Protein AF-A0A937I2Z8-F1 (afdb_monomer)

Nearest PDB structures (foldseek):
  3n7z-assembly1_D  TM=6.116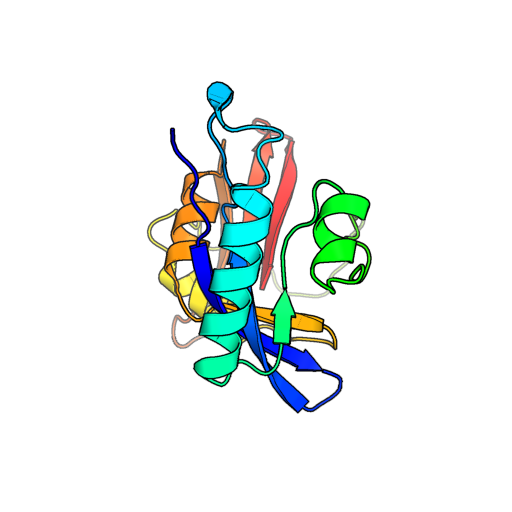E-01  e=8.239E-05  Bacillus anthracis str. Sterne
  3n7z-assembly1_B  TM=6.008E-01  e=2.436E-04  Bacillus anthracis str. Sterne
  3n7z-assembly1_C  TM=6.039E-01  e=3.497E-04  Bacillus anthracis str. Sterne
  1i21-assembly1_B  TM=8.126E-01  e=8.512E-03  Saccharomyces cerevisiae
  6tdh-assembly1_A-2  TM=7.778E-01  e=3.202E-02  Aspergillus fumigatus Af293

Mean predicted aligned error: 4.37 Å

Radius of gyration: 19.08 Å; Cα contacts (8 Å, |Δi|>4): 260; chains: 1; bounding box: 47×40×51 Å

Secondary structure (DSSP, 8-state):
--EEEEEEEEEEEETTEEEEEEEEEEEEE-GGGTTSSHHHHHHHHHHHHHHHTT-SEEE---S-HHHHHTTTPPP-PPP------GGG--------PPEEE-GGGHHHHHHHHHHS---TT-EEES-THHHHHHHHH-SSEEEEEEE-TTS-EEEEEEEEE-TTT--EEEEEE-

Solvent-accessible surface area (backbone atoms only — not comparable to full-atom values): 10520 Å² total; per-residue (Å²): 132,51,69,49,66,45,74,45,58,29,36,33,26,57,72,91,45,78,39,45,22,33,37,49,39,76,77,44,64,38,81,93,38,59,96,65,56,52,64,58,54,48,46,51,49,52,53,50,53,41,42,76,73,63,33,78,38,75,49,68,87,79,90,54,65,76,70,42,43,76,74,70,52,77,86,76,82,83,87,81,89,83,86,80,64,72,91,74,66,84,75,99,65,85,91,72,90,61,46,82,51,57,71,91,42,28,66,47,54,39,52,18,55,72,69,38,93,70,58,65,72,35,71,48,68,76,53,56,63,58,46,43,50,55,52,68,69,42,62,61,67,48,28,40,26,42,60,51,97,89,64,47,50,58,38,40,42,33,27,27,34,48,73,94,85,38,69,73,46,77,76,47,69,54

pLDDT: mean 93.35, std 4.11, range [78.56, 98.06]

Foldseek 3Di:
DDWDKDWFWKWFCAAPDIFIEIEIDDGDDDPVCPPVCPSVVNSLVVVVVVVVVPHPYYDYDDPDDVSCVVSVDDDDDDDDDDDDDPVPDDDDDDDDFWDWDALVCLVLLLVLLVVDDDHGGRMHTPDSVVSSVVRVPADQKTKTFDADPVRRTNWIFIHHADPDPGDTDTPDID

Structure (mmCIF, N/CA/C/O backbone):
data_AF-A0A937I2Z8-F1
#
_entry.id   AF-A0A937I2Z8-F1
#
loop_
_atom_site.group_PDB
_atom_site.id
_atom_site.type_symbol
_atom_site.label_atom_id
_atom_site.label_alt_id
_atom_site.label_comp_id
_atom_site.label_asym_id
_atom_site.label_entity_id
_atom_site.label_seq_id
_atom_site.pdbx_PDB_ins_code
_atom_site.Cartn_x
_atom_site.Cartn_y
_atom_site.Cartn_z
_atom_site.occupancy
_atom_site.B_iso_or_equiv
_atom_site.auth_seq_id
_atom_site.auth_comp_id
_atom_site.auth_asym_id
_atom_site.auth_atom_id
_atom_site.pdbx_PDB_model_num
ATOM 1 N N . MET A 1 1 ? -17.782 18.083 17.920 1.00 80.81 1 MET A N 1
ATOM 2 C CA . MET A 1 1 ? -16.906 16.987 18.382 1.00 80.81 1 MET A CA 1
ATOM 3 C C . MET A 1 1 ? -16.814 16.004 17.237 1.00 80.81 1 MET A C 1
ATOM 5 O O . MET A 1 1 ? -17.853 15.520 16.819 1.00 80.81 1 MET A O 1
ATOM 9 N N . GLU A 1 2 ? -15.625 15.786 16.681 1.00 91.62 2 GLU A N 1
ATOM 10 C CA . GLU A 1 2 ? -15.464 15.001 15.449 1.00 91.62 2 GLU A CA 1
ATOM 11 C C . GLU A 1 2 ? -14.480 13.853 15.670 1.00 91.62 2 GLU A C 1
ATOM 13 O O . GLU A 1 2 ? -13.406 14.047 16.254 1.00 91.62 2 GLU A O 1
ATOM 18 N N . CYS A 1 3 ? -14.867 12.664 15.213 1.00 95.31 3 CYS A N 1
ATOM 19 C CA . CYS A 1 3 ? -14.051 11.460 15.195 1.00 95.31 3 CYS A CA 1
ATOM 20 C C . CYS A 1 3 ? -14.463 10.610 13.991 1.00 95.31 3 CYS A C 1
ATOM 22 O O . CYS A 1 3 ? -15.656 10.439 13.754 1.00 95.31 3 CYS A O 1
ATOM 24 N N . THR A 1 4 ? -13.490 10.074 13.262 1.00 96.12 4 THR A N 1
ATOM 25 C CA . THR A 1 4 ? -13.724 9.176 12.131 1.00 96.12 4 THR A CA 1
ATOM 26 C C . THR A 1 4 ? -12.777 7.986 12.194 1.00 96.12 4 THR A C 1
ATOM 28 O O . THR A 1 4 ? -11.646 8.097 12.673 1.00 96.12 4 THR A O 1
ATOM 31 N N . VAL A 1 5 ? -13.276 6.843 11.743 1.00 96.06 5 VAL A N 1
ATOM 32 C CA . VAL A 1 5 ? -12.531 5.608 11.513 1.00 96.06 5 VAL A CA 1
ATOM 33 C C . VAL A 1 5 ? -13.104 5.025 10.233 1.00 96.06 5 VAL A C 1
ATOM 35 O O . VAL A 1 5 ? -14.323 4.955 10.087 1.00 96.06 5 VAL A O 1
ATOM 38 N N . SER A 1 6 ? -12.233 4.638 9.310 1.00 94.44 6 SER A N 1
ATOM 39 C CA . SER A 1 6 ? -12.623 3.955 8.079 1.00 94.44 6 SER A CA 1
ATOM 40 C C . SER A 1 6 ? -12.116 2.521 8.094 1.00 94.44 6 SER A C 1
ATOM 42 O O . SER A 1 6 ? -11.078 2.237 8.691 1.00 94.44 6 SER A O 1
ATOM 44 N N . SER A 1 7 ? -12.834 1.640 7.416 1.00 95.69 7 SER A N 1
ATOM 45 C CA . SER A 1 7 ? -12.391 0.288 7.097 1.00 95.69 7 SER A CA 1
ATOM 46 C C . SER A 1 7 ? -12.349 0.098 5.584 1.00 95.69 7 SER A C 1
ATOM 48 O O . SER A 1 7 ? -13.033 0.799 4.829 1.00 95.69 7 SER A O 1
ATOM 50 N N . CYS A 1 8 ? -11.520 -0.835 5.132 1.00 94.75 8 CYS A N 1
ATOM 51 C CA . CYS A 1 8 ? -11.603 -1.358 3.780 1.00 94.75 8 CYS A CA 1
ATOM 52 C C . CYS A 1 8 ? -11.283 -2.850 3.733 1.00 94.75 8 CYS A C 1
ATOM 54 O O . CYS A 1 8 ? -10.452 -3.357 4.491 1.00 94.75 8 CYS A O 1
ATOM 56 N N . ASP A 1 9 ? -11.936 -3.528 2.800 1.00 96.06 9 ASP A N 1
ATOM 57 C CA . ASP A 1 9 ? -11.767 -4.956 2.597 1.00 96.06 9 ASP A CA 1
ATOM 58 C C . ASP A 1 9 ? -10.406 -5.262 1.973 1.00 96.06 9 ASP A C 1
ATOM 60 O O . ASP A 1 9 ? -9.893 -4.555 1.091 1.00 96.06 9 ASP A O 1
ATOM 64 N N . GLY A 1 10 ? -9.847 -6.387 2.385 1.00 96.38 10 GLY A N 1
ATOM 65 C CA . GLY A 1 10 ? -8.626 -6.923 1.835 1.00 96.38 10 GLY A CA 1
ATOM 66 C C . GLY A 1 10 ? -8.432 -8.384 2.196 1.00 96.38 10 GLY A C 1
ATOM 67 O O . GLY A 1 10 ? -9.292 -9.044 2.782 1.00 96.38 10 GLY A O 1
ATOM 68 N N . THR A 1 11 ? -7.259 -8.890 1.849 1.00 97.44 11 THR A N 1
ATOM 69 C CA . THR A 1 11 ? -6.825 -10.229 2.229 1.00 97.44 11 THR A CA 1
ATOM 70 C C . THR A 1 11 ? -5.411 -10.200 2.774 1.00 97.44 11 THR A C 1
ATOM 72 O O . THR A 1 11 ? -4.579 -9.374 2.382 1.00 97.44 11 THR A O 1
ATOM 75 N N . ILE A 1 12 ? -5.119 -11.143 3.662 1.00 96.38 12 ILE A N 1
ATOM 76 C CA . ILE A 1 12 ? -3.772 -11.423 4.146 1.00 96.38 12 ILE A CA 1
ATOM 77 C C . ILE A 1 12 ? -3.428 -12.884 3.877 1.00 96.38 12 ILE A C 1
ATOM 79 O O . ILE A 1 12 ? -4.216 -13.789 4.148 1.00 96.38 12 ILE A O 1
ATOM 83 N N . LEU A 1 13 ? -2.238 -13.118 3.325 1.00 96.44 13 LEU A N 1
ATOM 84 C CA . LEU A 1 13 ? -1.746 -14.468 3.088 1.00 96.44 13 LEU A CA 1
ATOM 85 C C . LEU A 1 13 ? -1.141 -15.015 4.384 1.00 96.44 13 LEU A C 1
ATOM 87 O O . LEU A 1 13 ? -0.024 -14.658 4.756 1.00 96.44 13 LEU A O 1
ATOM 91 N N . HIS A 1 14 ? -1.863 -15.884 5.083 1.00 94.94 14 HIS A N 1
ATOM 92 C CA . HIS A 1 14 ? -1.374 -16.562 6.276 1.00 94.94 14 HIS A CA 1
ATOM 93 C C . HIS A 1 14 ? -0.858 -17.958 5.912 1.00 94.94 14 HIS A C 1
ATOM 95 O O . HIS A 1 14 ? -1.609 -18.917 5.750 1.00 94.94 14 HIS A O 1
ATOM 101 N N . GLN A 1 15 ? 0.468 -18.059 5.796 1.00 92.69 15 GLN A N 1
ATOM 102 C CA . GLN A 1 15 ? 1.179 -19.243 5.302 1.00 92.69 15 GLN A CA 1
ATOM 103 C C . GLN A 1 15 ? 0.795 -19.521 3.844 1.00 92.69 15 GLN A C 1
ATOM 105 O O . GLN A 1 15 ? 1.300 -18.840 2.959 1.00 92.69 15 GLN A O 1
ATOM 110 N N . GLN A 1 16 ? -0.096 -20.483 3.605 1.00 93.44 16 GLN A N 1
ATOM 111 C CA . GLN A 1 16 ? -0.635 -20.819 2.283 1.00 93.44 16 GLN A CA 1
ATOM 112 C C . GLN A 1 16 ? -2.137 -20.517 2.168 1.00 93.44 16 GLN A C 1
ATOM 114 O O . GLN A 1 16 ? -2.712 -20.702 1.101 1.00 93.44 16 GLN A O 1
ATOM 119 N N . ALA A 1 17 ? -2.776 -20.067 3.252 1.00 96.31 17 ALA A N 1
ATOM 120 C CA . ALA A 1 17 ? -4.199 -19.765 3.285 1.00 96.31 17 ALA A CA 1
ATOM 121 C C . ALA A 1 17 ? -4.430 -18.261 3.140 1.00 96.31 17 ALA A C 1
ATOM 123 O O . ALA A 1 17 ? -3.803 -17.453 3.827 1.00 96.31 17 ALA A O 1
ATOM 124 N N . GLU A 1 18 ? -5.355 -17.886 2.266 1.00 96.94 18 GLU A N 1
ATOM 125 C CA . GLU A 1 18 ? -5.805 -16.507 2.153 1.00 96.94 18 GLU A CA 1
ATOM 126 C C . GLU A 1 18 ? -6.936 -16.261 3.153 1.00 96.94 18 GLU A C 1
ATOM 128 O O . GLU A 1 18 ? -7.945 -16.964 3.151 1.00 96.94 18 GLU A O 1
ATOM 133 N N . LEU A 1 19 ? -6.741 -15.290 4.044 1.00 97.62 19 LEU A N 1
ATOM 134 C CA . LEU A 1 19 ? -7.735 -14.892 5.034 1.00 97.62 19 LEU A CA 1
ATOM 135 C C . LEU A 1 19 ? -8.302 -13.529 4.652 1.00 97.62 19 LEU A C 1
ATOM 137 O O . LEU A 1 19 ? -7.550 -12.609 4.325 1.00 97.62 19 LEU A O 1
ATOM 141 N N . SER A 1 20 ? -9.622 -13.390 4.742 1.00 98.06 20 SER A N 1
ATOM 142 C CA . SER A 1 20 ? -10.297 -12.093 4.672 1.00 98.06 20 SER A CA 1
ATOM 143 C C . SER A 1 20 ? -9.796 -11.177 5.791 1.00 98.06 20 SER A C 1
ATOM 145 O O . SER A 1 20 ? -9.631 -11.621 6.936 1.00 98.06 20 SER A O 1
ATOM 147 N N . MET A 1 21 ? -9.575 -9.910 5.470 1.00 97.62 21 MET A N 1
ATOM 148 C CA . MET A 1 21 ? -8.999 -8.925 6.371 1.00 97.62 21 MET A CA 1
ATOM 149 C C . MET A 1 21 ? -9.717 -7.585 6.227 1.00 97.62 21 MET A C 1
ATOM 151 O O . MET A 1 21 ? -9.799 -7.052 5.125 1.00 97.62 21 MET A O 1
ATOM 155 N N . ALA A 1 22 ? -10.134 -6.999 7.345 1.00 97.50 22 ALA A N 1
ATOM 156 C CA . ALA A 1 22 ? -10.506 -5.593 7.410 1.00 97.50 22 ALA A CA 1
ATOM 157 C C . ALA A 1 22 ? 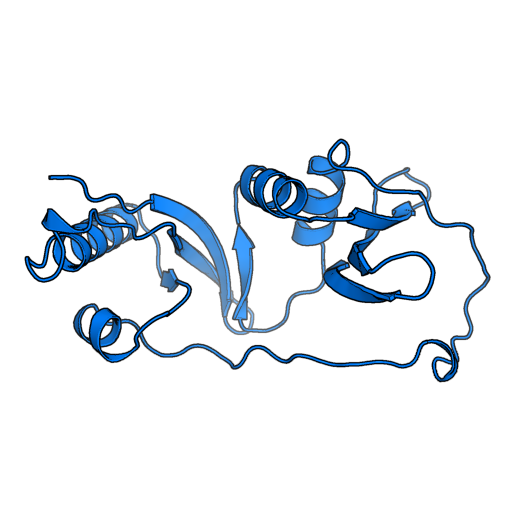-9.276 -4.735 7.722 1.00 97.50 22 ALA A C 1
ATOM 159 O O . ALA A 1 22 ? -8.640 -4.890 8.768 1.00 97.50 22 ALA A O 1
ATOM 160 N N . VAL A 1 23 ? -8.934 -3.797 6.846 1.00 95.88 23 VAL A N 1
ATOM 161 C CA . VAL A 1 23 ? -7.917 -2.789 7.152 1.00 95.88 23 VAL A CA 1
ATOM 162 C C . VAL A 1 23 ? -8.584 -1.598 7.806 1.00 95.88 23 VAL A C 1
ATOM 164 O O . VAL A 1 23 ? -9.368 -0.893 7.179 1.00 95.88 23 VAL A O 1
ATOM 167 N N . ILE A 1 24 ? -8.251 -1.361 9.069 1.00 95.94 24 ILE A N 1
ATOM 168 C CA . ILE A 1 24 ? -8.702 -0.191 9.809 1.00 95.94 24 ILE A CA 1
ATOM 169 C C . ILE A 1 24 ? -7.746 0.961 9.510 1.00 95.94 24 ILE A C 1
ATOM 171 O O . ILE A 1 24 ? -6.551 0.908 9.807 1.00 95.94 24 ILE A O 1
ATOM 175 N N . ALA A 1 25 ? -8.284 2.015 8.914 1.00 92.06 25 ALA A N 1
ATOM 176 C CA . ALA A 1 25 ? -7.533 3.147 8.401 1.00 92.06 25 ALA A CA 1
ATOM 177 C C . ALA A 1 25 ? -8.128 4.483 8.860 1.00 92.06 25 ALA A C 1
ATOM 179 O O . ALA A 1 25 ? -9.272 4.576 9.313 1.00 92.06 25 ALA A O 1
ATOM 180 N N . ALA A 1 26 ? -7.326 5.539 8.713 1.00 90.31 26 ALA A N 1
ATOM 181 C CA . ALA A 1 26 ? -7.718 6.928 8.950 1.00 90.31 26 ALA A CA 1
ATOM 182 C C . ALA A 1 26 ? -8.365 7.198 10.326 1.00 90.31 26 ALA A C 1
ATOM 184 O O . ALA A 1 26 ? -9.216 8.081 10.444 1.00 90.31 26 ALA A O 1
ATOM 185 N N . VAL A 1 27 ? -7.941 6.484 11.380 1.00 93.56 27 VAL A N 1
ATOM 186 C CA . VAL A 1 27 ? -8.374 6.739 12.766 1.00 93.56 27 VAL A CA 1
ATOM 187 C C . VAL A 1 27 ? -7.965 8.157 13.164 1.00 93.56 27 VAL A C 1
ATOM 189 O O . VAL A 1 27 ? -6.802 8.430 13.460 1.00 93.56 27 VAL A O 1
ATOM 192 N N . THR A 1 28 ? -8.929 9.075 13.159 1.00 93.25 28 THR A N 1
ATOM 193 C CA . THR A 1 28 ? -8.677 10.509 13.319 1.00 93.25 28 THR A CA 1
ATOM 194 C C . THR A 1 28 ? -9.687 11.109 14.280 1.00 93.25 28 THR A C 1
ATOM 196 O O . THR A 1 28 ? -10.889 10.868 14.186 1.00 93.25 28 THR A O 1
ATOM 199 N N . THR A 1 29 ? -9.209 11.930 15.213 1.00 93.75 29 THR A N 1
ATOM 200 C CA . THR A 1 29 ? -10.063 12.610 16.187 1.00 93.75 29 THR A CA 1
ATOM 201 C C . THR A 1 29 ? -9.655 14.071 16.339 1.00 93.75 29 THR A C 1
ATOM 203 O O . THR A 1 29 ? -8.462 14.398 16.401 1.00 93.75 29 THR A O 1
ATOM 206 N N . SER A 1 30 ? -10.652 14.955 16.390 1.00 94.44 30 SER A N 1
ATOM 207 C CA . SER A 1 30 ? -10.457 16.388 16.631 1.00 94.44 30 SER A CA 1
ATOM 208 C C . SER A 1 30 ? -9.755 16.636 17.968 1.00 94.44 30 SER A C 1
ATOM 210 O O . SER A 1 30 ? -9.895 15.868 18.920 1.00 94.44 30 SER A O 1
ATOM 212 N N . THR A 1 31 ? -9.001 17.730 18.070 1.00 94.12 31 THR A N 1
ATOM 213 C CA . THR A 1 31 ? -8.230 18.067 19.282 1.00 94.12 31 THR A CA 1
ATOM 214 C C . THR A 1 31 ? -9.108 18.150 20.528 1.00 94.12 31 THR A C 1
ATOM 216 O O . THR A 1 31 ? -8.736 17.603 21.564 1.00 94.12 31 THR A O 1
ATOM 219 N N . VAL A 1 32 ? -10.296 18.750 20.404 1.00 94.69 32 VAL A N 1
ATOM 220 C CA . VAL A 1 32 ? -11.289 18.875 21.484 1.00 94.69 32 VAL A CA 1
ATOM 221 C C . VAL A 1 32 ? -11.868 17.532 21.939 1.00 94.69 32 VAL A C 1
ATOM 223 O O . VAL A 1 32 ? -12.356 17.440 23.057 1.00 94.69 32 VAL A O 1
ATOM 226 N N . ALA A 1 33 ? -11.807 16.492 21.102 1.00 92.44 33 ALA A N 1
ATOM 227 C CA . ALA A 1 33 ? -12.345 15.160 21.380 1.00 92.44 33 ALA A CA 1
ATOM 228 C C . ALA A 1 33 ? -11.298 14.165 21.919 1.00 92.44 33 ALA A C 1
ATOM 230 O O . ALA A 1 33 ? -11.640 13.045 22.307 1.00 92.44 33 ALA A O 1
ATOM 231 N N . ARG A 1 34 ? -10.013 14.545 21.947 1.00 90.69 34 ARG A N 1
ATOM 232 C CA . ARG A 1 34 ? -8.931 13.683 22.446 1.00 90.69 34 ARG A CA 1
ATOM 233 C C . ARG A 1 34 ? -9.120 13.364 23.928 1.00 90.69 34 ARG A C 1
ATOM 235 O O . ARG A 1 34 ? -9.605 14.192 24.690 1.00 90.69 34 ARG A O 1
ATOM 242 N N . LYS A 1 35 ? -8.664 12.173 24.336 1.00 89.50 35 LYS A N 1
ATOM 243 C CA . LYS A 1 35 ? -8.765 11.652 25.716 1.00 89.50 35 LYS A CA 1
ATOM 244 C C . LYS A 1 35 ? -10.203 11.476 26.234 1.00 89.50 35 LYS A C 1
ATOM 246 O O . LYS A 1 35 ? -10.394 11.358 27.436 1.00 89.50 35 LYS A O 1
ATOM 251 N N . GLN A 1 36 ? -11.192 11.436 25.340 1.00 92.94 36 GLN A N 1
ATOM 252 C CA . GLN A 1 36 ? -12.594 11.136 25.663 1.00 92.94 36 GLN A CA 1
ATOM 253 C C . GLN A 1 36 ? -13.028 9.761 25.127 1.00 92.94 36 GLN A C 1
ATOM 255 O O . GLN A 1 36 ? -14.202 9.542 24.849 1.00 92.94 36 GLN A O 1
ATOM 260 N N . ASP A 1 37 ? -12.066 8.867 24.874 1.00 91.94 37 ASP A N 1
ATOM 261 C CA . ASP A 1 37 ? -12.249 7.499 24.363 1.00 91.94 37 ASP A CA 1
ATOM 262 C C . ASP A 1 37 ? -13.003 7.333 23.032 1.00 91.94 37 ASP A C 1
ATOM 264 O O . ASP A 1 37 ? -13.142 6.206 22.558 1.00 91.94 37 ASP A O 1
ATOM 268 N N . LEU A 1 38 ? -13.411 8.420 22.368 1.00 93.69 38 LEU A N 1
ATOM 269 C CA . LEU A 1 38 ? -14.177 8.352 21.121 1.00 93.69 38 LEU A CA 1
ATOM 270 C C . LEU A 1 38 ? -13.507 7.505 20.045 1.00 93.69 38 LEU A C 1
ATOM 272 O O . LEU A 1 38 ? -14.152 6.640 19.462 1.00 93.69 38 LEU A O 1
ATOM 276 N N . ALA A 1 39 ? -12.221 7.745 19.788 1.00 93.69 39 ALA A N 1
ATOM 277 C CA . ALA A 1 39 ? -11.493 7.004 18.765 1.00 93.69 39 ALA A CA 1
ATOM 278 C C . ALA A 1 39 ? -11.429 5.511 19.110 1.00 93.69 39 ALA A C 1
ATOM 280 O O . ALA A 1 39 ? -11.565 4.676 18.222 1.00 93.69 39 ALA A O 1
ATOM 281 N N . SER A 1 40 ? -11.284 5.169 20.397 1.00 93.94 40 SER A N 1
ATOM 282 C CA . SER A 1 40 ? -11.170 3.776 20.843 1.00 93.94 40 SER A CA 1
ATOM 283 C C . SER A 1 40 ? -12.504 3.064 20.683 1.00 93.94 40 SER A C 1
ATOM 285 O O . SER A 1 40 ? -12.564 1.976 20.121 1.00 93.94 40 SER A O 1
ATOM 287 N N . GLN A 1 41 ? -13.583 3.710 21.130 1.00 95.56 41 GLN A N 1
ATOM 288 C CA . GLN A 1 41 ? -14.938 3.181 21.013 1.00 95.56 41 GLN A CA 1
ATOM 289 C C . GLN A 1 41 ? -15.360 3.046 19.551 1.00 95.56 41 GLN A C 1
ATOM 291 O O . GLN A 1 41 ? -15.942 2.031 19.180 1.00 95.56 41 GLN A O 1
ATOM 296 N N . LEU A 1 42 ? -15.057 4.040 18.713 1.00 96.69 42 LEU A N 1
ATOM 297 C CA . LEU A 1 42 ? -15.389 3.991 17.294 1.00 96.69 42 LEU A CA 1
ATOM 298 C C . LEU A 1 42 ? -14.576 2.913 16.572 1.00 96.69 42 LEU A C 1
ATOM 300 O O . LEU A 1 42 ? -15.153 2.139 15.819 1.00 96.69 42 LEU A O 1
ATOM 304 N N . THR A 1 43 ? -13.278 2.792 16.864 1.00 96.56 43 THR A N 1
ATOM 305 C CA . THR A 1 43 ? -12.434 1.716 16.319 1.00 96.56 43 THR A CA 1
ATOM 306 C C . THR A 1 43 ? -12.973 0.343 16.715 1.00 96.56 43 THR A C 1
ATOM 308 O O . THR A 1 43 ? -13.133 -0.515 15.854 1.00 96.56 43 THR A O 1
ATOM 311 N N . ALA A 1 44 ? -13.327 0.143 17.990 1.00 96.81 44 ALA A N 1
ATOM 312 C CA . ALA A 1 44 ? -13.910 -1.111 18.464 1.00 96.81 44 ALA A CA 1
ATOM 313 C C . ALA A 1 44 ? -15.229 -1.452 17.751 1.00 96.81 44 ALA A C 1
ATOM 315 O O . ALA A 1 44 ? -15.444 -2.602 17.382 1.00 96.81 44 ALA A O 1
ATOM 316 N N . ARG A 1 45 ? -16.098 -0.454 17.529 1.00 97.56 45 ARG A N 1
ATOM 317 C CA . ARG A 1 45 ? -17.361 -0.641 16.799 1.00 97.56 45 ARG A CA 1
ATOM 318 C C . ARG A 1 45 ? -17.133 -1.022 15.343 1.00 97.56 45 ARG A C 1
ATOM 320 O O . ARG A 1 45 ? -17.793 -1.936 14.873 1.00 97.56 45 ARG A O 1
ATOM 327 N N . VAL A 1 46 ? -16.204 -0.356 14.655 1.00 97.94 46 VAL A N 1
ATOM 328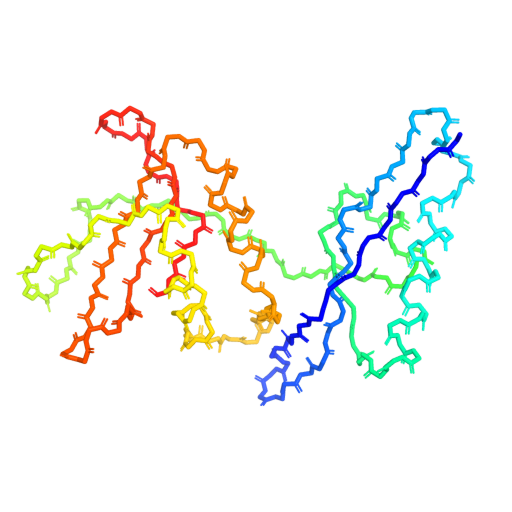 C CA . VAL A 1 46 ? -15.870 -0.697 13.265 1.00 97.94 46 VAL A CA 1
ATOM 329 C C . VAL A 1 46 ? -15.317 -2.119 13.196 1.00 97.94 46 VAL A C 1
ATOM 331 O O . VAL A 1 46 ? -15.802 -2.911 12.405 1.00 97.94 46 VAL A O 1
ATOM 334 N N . VAL A 1 47 ? -14.388 -2.498 14.079 1.00 97.50 47 VAL A N 1
ATOM 335 C CA . VAL A 1 47 ? -13.868 -3.877 14.129 1.00 97.50 47 VAL A CA 1
ATOM 336 C C . VAL A 1 47 ? -14.984 -4.899 14.373 1.00 97.50 47 VAL A C 1
ATOM 338 O O . VAL A 1 47 ? -15.018 -5.926 13.701 1.00 97.50 47 VAL A O 1
ATOM 341 N N . ALA A 1 48 ? -15.907 -4.624 15.299 1.00 97.56 48 ALA A N 1
ATOM 342 C CA . ALA A 1 48 ? -17.046 -5.506 15.555 1.00 97.56 48 ALA A CA 1
ATOM 343 C C . ALA A 1 48 ? -17.954 -5.643 14.321 1.00 97.56 48 ALA A C 1
ATOM 345 O O . ALA A 1 48 ? -18.329 -6.755 13.966 1.00 97.56 48 ALA A O 1
ATOM 346 N N . GLN A 1 49 ? -18.240 -4.538 13.630 1.00 98.00 49 GLN A N 1
ATOM 347 C CA . GLN A 1 49 ? -19.052 -4.530 12.413 1.00 98.00 49 GLN A CA 1
ATOM 348 C C . GLN A 1 49 ? -18.397 -5.318 11.265 1.00 98.00 49 GLN A C 1
ATOM 350 O O . GLN A 1 49 ? -19.072 -6.056 10.547 1.00 98.00 49 GLN A O 1
ATOM 355 N N . GLU A 1 50 ? -17.081 -5.195 11.094 1.00 97.88 50 GLU A N 1
ATOM 356 C CA . GLU A 1 50 ? -16.326 -5.954 10.090 1.00 97.88 50 GLU A CA 1
ATOM 357 C C . GLU A 1 50 ? -16.301 -7.455 10.416 1.00 97.88 50 GLU A C 1
ATOM 359 O O . GLU A 1 50 ? -16.473 -8.296 9.531 1.00 97.88 50 GLU A O 1
ATOM 364 N N . ALA A 1 51 ? -16.163 -7.806 11.698 1.00 97.62 51 ALA A N 1
ATOM 365 C CA . ALA A 1 51 ? -16.249 -9.191 12.154 1.00 97.62 51 ALA A CA 1
ATOM 366 C C . ALA A 1 51 ? -17.651 -9.785 11.919 1.00 97.62 51 ALA A C 1
ATOM 368 O O . ALA A 1 51 ? -17.765 -10.904 11.422 1.00 97.62 51 ALA A O 1
ATOM 369 N N . GLU A 1 52 ? -18.719 -9.030 12.208 1.00 98.00 52 GLU A N 1
ATOM 370 C CA . GLU A 1 52 ? -20.107 -9.406 11.886 1.00 98.00 52 GLU A CA 1
ATOM 371 C C . GLU A 1 52 ? -20.327 -9.574 10.373 1.00 98.00 52 GLU A C 1
ATOM 373 O O . GLU A 1 52 ? -21.111 -10.425 9.952 1.00 98.00 52 GLU A O 1
ATOM 378 N N . SER A 1 53 ? -19.587 -8.817 9.558 1.00 96.69 53 SER A N 1
ATOM 379 C CA . SER A 1 53 ? -19.586 -8.917 8.092 1.00 96.69 53 SER A CA 1
ATOM 380 C C . SER A 1 53 ? -18.733 -10.081 7.560 1.00 96.69 53 SER A C 1
ATOM 382 O O . SER A 1 53 ? -18.676 -10.305 6.352 1.00 96.69 53 SER A O 1
ATOM 384 N N . GLY A 1 54 ? -18.101 -10.858 8.448 1.00 97.06 54 GLY A N 1
ATOM 385 C CA . GLY A 1 54 ? -17.367 -12.078 8.113 1.00 97.06 54 GLY A CA 1
ATOM 386 C C . GLY A 1 54 ? -15.857 -11.906 7.951 1.00 97.06 54 GLY A C 1
ATOM 387 O O . GLY A 1 54 ? -15.188 -12.860 7.555 1.00 97.06 54 GLY A O 1
ATOM 388 N N . MET A 1 55 ? -15.293 -10.736 8.268 1.00 97.81 55 MET A N 1
ATOM 389 C CA . MET A 1 55 ? -13.844 -10.532 8.205 1.00 97.81 55 MET A CA 1
ATOM 390 C C . MET A 1 55 ? -13.137 -11.331 9.302 1.00 97.81 55 MET A C 1
ATOM 392 O O . MET A 1 55 ? -13.238 -11.035 10.490 1.00 97.81 55 MET A O 1
ATOM 396 N N . ALA A 1 56 ? -12.381 -12.349 8.890 1.00 97.44 56 ALA A N 1
ATOM 397 C CA . ALA A 1 56 ? -11.626 -13.222 9.790 1.00 97.44 56 ALA A CA 1
ATOM 398 C C . ALA A 1 56 ? -10.476 -12.524 10.542 1.00 97.44 56 ALA A C 1
ATOM 400 O O . ALA A 1 56 ? -10.035 -13.013 11.582 1.00 97.44 56 ALA A O 1
ATOM 401 N N . THR A 1 57 ? -9.946 -11.419 10.011 1.00 96.88 57 THR A N 1
ATOM 402 C CA . THR A 1 57 ? -8.808 -10.688 10.590 1.00 96.88 57 THR A CA 1
ATOM 403 C C . THR A 1 57 ? -8.993 -9.177 10.460 1.00 96.88 57 THR A C 1
ATOM 405 O O . THR A 1 57 ? -9.738 -8.712 9.599 1.00 96.88 57 THR A O 1
ATOM 408 N N . ALA A 1 58 ? -8.294 -8.402 11.294 1.00 96.69 58 ALA A N 1
ATOM 409 C CA . ALA A 1 58 ? -8.213 -6.949 11.176 1.00 96.69 58 ALA A CA 1
ATOM 410 C C . ALA A 1 58 ? -6.754 -6.481 11.283 1.00 96.69 58 ALA A C 1
ATOM 412 O O . ALA A 1 58 ? -5.988 -7.021 12.084 1.00 96.69 58 ALA A O 1
ATOM 413 N N . ALA A 1 59 ? -6.370 -5.469 10.505 1.00 94.75 59 ALA A N 1
ATOM 414 C CA . ALA A 1 59 ? -5.018 -4.905 10.502 1.00 94.75 59 ALA A CA 1
ATOM 415 C C . ALA A 1 59 ? -5.044 -3.373 10.467 1.00 94.75 59 ALA A C 1
ATOM 417 O O . ALA A 1 59 ? -5.974 -2.778 9.931 1.00 94.75 59 ALA A O 1
ATOM 418 N N . LEU A 1 60 ? -4.014 -2.731 11.025 1.00 93.56 60 LEU A N 1
ATOM 419 C CA . LEU A 1 60 ? -3.857 -1.275 11.004 1.00 93.56 60 LEU A CA 1
ATOM 420 C C . LEU A 1 60 ? -2.395 -0.850 11.140 1.00 93.56 60 LEU A C 1
ATOM 422 O O . LEU A 1 60 ? -1.557 -1.605 11.635 1.00 93.56 60 LEU A O 1
ATOM 426 N N . GLY A 1 61 ? -2.109 0.393 10.749 1.00 89.19 61 GLY A N 1
ATOM 427 C CA . GLY A 1 61 ? -0.854 1.067 11.077 1.00 89.19 61 GLY A CA 1
ATOM 428 C C . GLY A 1 61 ? -0.887 1.605 12.510 1.00 89.19 61 GLY A C 1
ATOM 429 O O . GLY A 1 61 ? -1.696 2.474 12.840 1.00 89.19 61 GLY A O 1
ATOM 430 N N . MET A 1 62 ? -0.017 1.087 13.380 1.00 84.00 62 MET A N 1
ATOM 431 C CA . MET A 1 62 ? 0.020 1.459 14.799 1.00 84.00 62 MET A CA 1
ATOM 432 C C . MET A 1 62 ? 0.903 2.693 15.023 1.00 84.00 62 MET A C 1
ATOM 434 O O . MET A 1 62 ? 2.112 2.627 14.825 1.00 84.00 62 MET A O 1
ATOM 438 N N . PHE A 1 63 ? 0.324 3.796 15.507 1.00 83.12 63 PHE A N 1
ATOM 439 C CA . PHE A 1 63 ? 1.096 4.959 15.978 1.00 83.12 63 PHE A CA 1
ATOM 440 C C . PHE A 1 63 ? 1.429 4.887 17.480 1.00 83.12 63 PHE A C 1
ATOM 442 O O . PHE A 1 63 ? 2.413 5.471 17.924 1.00 83.12 63 PHE A O 1
ATOM 449 N N . GLU A 1 64 ? 0.607 4.193 18.273 1.00 84.69 64 GLU A N 1
ATOM 450 C CA . GLU A 1 64 ? 0.807 3.993 19.712 1.00 84.69 64 GLU A CA 1
ATOM 451 C C . GLU A 1 64 ? 0.314 2.594 20.090 1.00 84.69 64 GLU A C 1
ATOM 453 O O . GLU A 1 64 ? -0.821 2.220 19.793 1.00 84.69 64 GLU A O 1
ATOM 458 N N . GLN A 1 65 ? 1.187 1.794 20.696 1.00 83.69 65 GLN A N 1
ATOM 459 C CA . GLN A 1 65 ? 0.922 0.377 20.912 1.00 83.69 65 GLN A CA 1
ATOM 460 C C . GLN A 1 65 ? -0.106 0.136 22.019 1.00 83.69 65 GLN A C 1
ATOM 462 O O . GLN A 1 65 ? -1.049 -0.627 21.814 1.00 83.69 65 GLN A O 1
ATOM 467 N N . GLY A 1 66 ? 0.038 0.801 23.169 1.00 86.81 66 GLY A N 1
ATOM 468 C CA . GLY A 1 66 ? -0.806 0.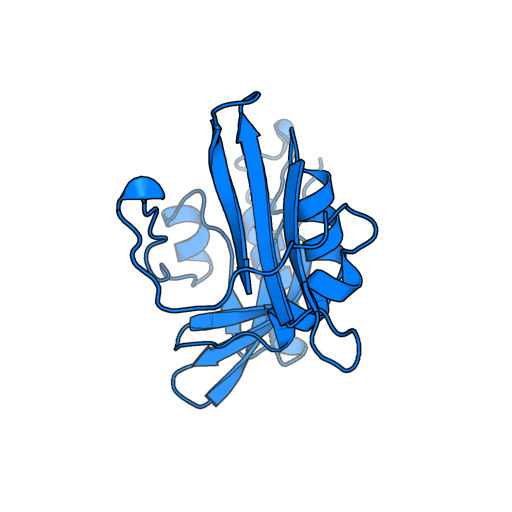566 24.341 1.00 86.81 66 GLY A CA 1
ATOM 469 C C . GLY A 1 66 ? -2.282 0.889 24.098 1.00 86.81 66 GLY A C 1
ATOM 470 O O . GLY A 1 66 ? -3.162 0.251 24.676 1.00 86.81 66 GLY A O 1
ATOM 471 N N . TYR A 1 67 ? -2.556 1.844 23.218 1.00 87.44 67 TYR A N 1
ATOM 472 C CA . TYR A 1 67 ? -3.873 2.240 22.752 1.00 87.44 67 TYR A CA 1
ATOM 473 C C . TYR A 1 67 ? -4.575 1.093 22.021 1.00 87.44 67 TYR A C 1
ATOM 475 O O . TYR A 1 67 ? -5.682 0.709 22.402 1.00 87.44 67 TYR A O 1
ATOM 483 N N . TYR A 1 68 ? -3.917 0.500 21.021 1.00 92.94 68 TYR A N 1
ATOM 484 C CA . TYR A 1 68 ? -4.504 -0.564 20.205 1.00 92.94 68 TYR A CA 1
ATOM 485 C C . TYR A 1 68 ? -4.455 -1.944 20.877 1.00 92.94 68 TYR A C 1
ATOM 487 O O . TYR A 1 68 ? -5.341 -2.760 20.628 1.00 92.94 68 TYR A O 1
ATOM 495 N N . SER A 1 69 ? -3.515 -2.194 21.798 1.00 92.69 69 SER A N 1
ATOM 496 C CA . SER A 1 69 ? -3.496 -3.430 22.598 1.00 92.69 69 SER A CA 1
ATOM 497 C C . SER A 1 69 ? -4.790 -3.645 23.384 1.00 92.69 69 SER A C 1
ATOM 499 O O . SER A 1 69 ? -5.258 -4.773 23.508 1.00 92.69 69 SER A O 1
ATOM 501 N N . ARG A 1 70 ? -5.421 -2.568 23.870 1.00 91.88 70 ARG A N 1
ATOM 502 C CA . ARG A 1 70 ? -6.714 -2.638 24.581 1.00 91.88 70 ARG A CA 1
ATOM 503 C C . ARG A 1 70 ? -7.867 -3.097 23.688 1.00 91.88 70 ARG A C 1
ATOM 505 O O . ARG A 1 70 ? -8.881 -3.548 24.204 1.00 91.88 70 ARG A O 1
ATOM 512 N N . LEU A 1 71 ? -7.711 -2.963 22.372 1.00 93.19 71 LEU A N 1
ATOM 513 C CA . LEU A 1 71 ? -8.676 -3.389 21.361 1.00 93.19 71 LEU A CA 1
ATOM 514 C C . LEU A 1 71 ? -8.349 -4.783 20.798 1.00 93.19 71 LEU A C 1
ATOM 516 O O . LEU A 1 71 ? -9.003 -5.228 19.862 1.00 93.19 71 LEU A O 1
ATOM 520 N N . GLY A 1 72 ? -7.340 -5.467 21.350 1.00 93.88 72 GLY A N 1
ATOM 521 C CA . GLY A 1 72 ? -6.935 -6.809 20.930 1.00 93.88 72 GLY A CA 1
ATOM 522 C C . GLY A 1 72 ? -5.929 -6.850 19.777 1.00 93.88 72 GLY A C 1
ATOM 523 O O . GLY A 1 72 ? -5.573 -7.940 19.336 1.00 93.88 72 GLY A O 1
ATOM 524 N N . PHE A 1 73 ? -5.430 -5.703 19.301 1.00 95.44 73 PHE A N 1
ATOM 525 C CA . PHE A 1 73 ? -4.388 -5.691 18.273 1.00 95.44 73 PHE A CA 1
ATOM 526 C C . PHE A 1 73 ? -3.022 -6.067 18.856 1.00 95.44 73 PHE A C 1
ATOM 528 O O . PHE A 1 73 ? -2.596 -5.560 19.899 1.00 95.44 73 PHE A O 1
ATOM 535 N N . GLY A 1 74 ? -2.320 -6.934 18.130 1.00 92.75 74 GLY A N 1
ATOM 536 C CA . GLY A 1 74 ? -0.912 -7.251 18.345 1.00 92.75 74 GLY A CA 1
ATOM 537 C C . GLY A 1 74 ? -0.004 -6.504 17.370 1.00 92.75 74 GLY A C 1
ATOM 538 O O . GLY A 1 74 ? -0.458 -5.882 16.412 1.00 92.75 74 GLY A O 1
ATOM 539 N N . THR A 1 75 ? 1.303 -6.587 17.603 1.00 90.06 75 THR A N 1
ATOM 540 C CA . THR A 1 75 ? 2.308 -6.010 16.703 1.00 90.06 75 THR A CA 1
ATOM 541 C C . THR A 1 75 ? 2.611 -6.965 15.552 1.00 90.06 75 THR A C 1
ATOM 543 O O . THR A 1 75 ? 2.915 -8.136 15.775 1.00 90.06 75 THR A O 1
ATOM 546 N N . GLY A 1 76 ? 2.525 -6.450 14.324 1.00 85.06 76 GLY A N 1
ATOM 547 C CA . GLY A 1 76 ? 2.899 -7.163 13.103 1.00 85.06 76 GLY A CA 1
ATOM 548 C C . GLY A 1 76 ? 4.418 -7.232 12.868 1.00 85.06 76 GLY A C 1
ATOM 549 O O . GLY A 1 76 ? 5.207 -6.820 13.720 1.00 85.06 76 GLY A O 1
ATOM 550 N N . PRO A 1 77 ? 4.854 -7.759 11.710 1.00 82.62 77 PRO A N 1
ATOM 551 C CA . PRO A 1 77 ? 6.269 -7.821 11.356 1.00 82.62 77 PRO A CA 1
ATOM 552 C C . PRO A 1 77 ? 6.881 -6.422 11.185 1.00 82.62 77 PRO A C 1
ATOM 554 O O . PRO A 1 77 ? 6.191 -5.458 10.863 1.00 82.62 77 PRO A O 1
ATOM 557 N N . TYR A 1 78 ? 8.202 -6.324 11.352 1.00 82.88 78 TYR A N 1
ATOM 558 C CA . TYR A 1 78 ? 8.936 -5.082 11.106 1.00 82.88 78 TYR A CA 1
ATOM 559 C C . TYR A 1 78 ? 8.881 -4.669 9.634 1.00 82.88 78 TYR A C 1
ATOM 561 O O . TYR A 1 78 ? 9.181 -5.473 8.745 1.00 82.88 78 TYR A O 1
ATOM 569 N N . GLU A 1 79 ? 8.637 -3.385 9.392 1.00 83.56 79 GLU A N 1
ATOM 570 C CA . GLU A 1 79 ? 8.968 -2.762 8.115 1.00 83.56 79 GLU A CA 1
ATOM 571 C C . GLU A 1 79 ? 10.490 -2.678 7.964 1.00 83.56 79 GLU A C 1
ATOM 573 O O . GLU A 1 79 ? 11.213 -2.268 8.877 1.00 83.56 79 GLU A O 1
ATOM 578 N N . ARG A 1 80 ? 10.999 -3.093 6.802 1.00 86.62 80 ARG A N 1
ATOM 579 C CA . ARG A 1 80 ? 12.431 -3.057 6.497 1.00 86.62 80 ARG A CA 1
ATOM 580 C C . ARG A 1 80 ? 12.706 -1.975 5.469 1.00 86.62 80 ARG A C 1
ATOM 582 O O . ARG A 1 80 ? 12.283 -2.082 4.324 1.00 86.62 80 ARG A O 1
ATOM 589 N N . PHE A 1 81 ? 13.494 -0.985 5.864 1.00 89.88 81 PHE A N 1
ATOM 590 C CA . PHE A 1 81 ? 14.014 0.029 4.955 1.00 89.88 81 PHE A CA 1
ATOM 591 C C . PHE A 1 81 ? 15.393 -0.402 4.462 1.00 89.88 81 PHE A C 1
ATOM 593 O O . PHE A 1 81 ? 16.353 -0.448 5.232 1.00 89.88 81 PHE A O 1
ATOM 600 N N . VAL A 1 82 ? 15.492 -0.725 3.173 1.00 91.69 82 VAL A N 1
ATOM 601 C CA . VAL A 1 82 ? 16.743 -1.148 2.530 1.00 91.69 82 VAL A CA 1
ATOM 602 C C . VAL A 1 82 ? 17.236 -0.038 1.612 1.00 91.69 82 VAL A C 1
ATOM 604 O O . VAL A 1 82 ? 16.456 0.584 0.895 1.00 91.69 82 VAL A O 1
ATOM 607 N N . LYS A 1 83 ? 18.546 0.217 1.636 1.00 91.81 83 LYS A N 1
ATOM 608 C CA . LYS A 1 83 ? 19.216 1.128 0.706 1.00 91.81 83 LYS A CA 1
ATOM 609 C C . LYS A 1 83 ? 20.115 0.316 -0.209 1.00 91.81 83 LYS A C 1
ATOM 611 O O . LYS A 1 83 ? 20.868 -0.532 0.262 1.00 91.81 83 LYS A O 1
ATOM 616 N N . LEU A 1 84 ? 20.046 0.609 -1.497 1.00 90.00 84 LEU A N 1
ATOM 617 C CA . LEU A 1 84 ? 20.828 -0.050 -2.530 1.00 90.00 84 LEU A CA 1
ATOM 618 C C . LEU A 1 84 ? 21.543 1.019 -3.347 1.00 90.00 84 LEU A C 1
ATOM 620 O O . LEU A 1 84 ? 20.930 2.017 -3.718 1.00 90.00 84 LEU A O 1
ATOM 624 N N . ASN A 1 85 ? 22.832 0.819 -3.615 1.00 90.12 85 ASN A N 1
ATOM 625 C CA . ASN A 1 85 ? 23.544 1.615 -4.606 1.00 90.12 85 ASN A CA 1
ATOM 626 C C . ASN A 1 85 ? 23.338 0.953 -5.979 1.00 90.12 85 ASN A C 1
ATOM 628 O O . ASN A 1 85 ? 23.841 -0.157 -6.164 1.00 90.12 85 ASN A O 1
ATOM 632 N N . PRO A 1 86 ? 22.641 1.598 -6.936 1.00 85.38 86 PRO A N 1
ATOM 633 C CA . PRO A 1 86 ? 22.388 1.008 -8.248 1.00 85.38 86 PRO A CA 1
ATOM 634 C C . PRO A 1 86 ? 23.663 0.608 -8.996 1.00 85.38 86 PRO A C 1
ATOM 636 O O . PRO A 1 86 ? 23.649 -0.375 -9.724 1.00 85.38 86 PRO A O 1
ATOM 639 N N . ALA A 1 87 ? 24.784 1.302 -8.763 1.00 88.62 87 ALA A N 1
ATOM 640 C CA . ALA A 1 87 ? 26.069 0.986 -9.390 1.00 88.62 87 ALA A CA 1
ATOM 641 C C . ALA A 1 87 ? 26.670 -0.361 -8.937 1.00 88.62 87 ALA A C 1
ATOM 643 O O . ALA A 1 87 ? 27.622 -0.837 -9.545 1.00 88.62 87 ALA A O 1
ATOM 644 N N . LEU A 1 88 ? 26.145 -0.960 -7.861 1.00 91.25 88 LEU A N 1
ATOM 645 C CA . LEU A 1 88 ? 26.572 -2.271 -7.358 1.00 91.25 88 LEU A CA 1
ATOM 646 C C . LEU A 1 88 ? 25.687 -3.419 -7.862 1.00 91.25 88 LEU A C 1
ATOM 648 O O . LEU A 1 88 ? 25.964 -4.578 -7.559 1.00 91.25 88 LEU A O 1
ATOM 652 N N . ILE A 1 89 ? 24.609 -3.117 -8.588 1.00 89.94 89 ILE A N 1
ATOM 653 C CA . ILE A 1 89 ? 23.708 -4.126 -9.138 1.00 89.94 89 ILE A CA 1
ATOM 654 C C . ILE A 1 89 ? 24.317 -4.644 -10.439 1.00 89.94 89 ILE A C 1
ATOM 656 O O . ILE A 1 89 ? 24.431 -3.900 -11.408 1.00 89.94 89 ILE A O 1
ATOM 660 N N . ASN A 1 90 ? 24.675 -5.926 -10.466 1.00 90.12 90 ASN A N 1
ATOM 661 C CA . ASN A 1 90 ? 25.057 -6.620 -11.690 1.00 90.12 90 ASN A CA 1
ATOM 662 C C . ASN A 1 90 ? 23.940 -7.598 -12.061 1.00 90.12 90 ASN A C 1
ATOM 664 O O . ASN A 1 90 ? 23.687 -8.547 -11.318 1.00 90.12 90 ASN A O 1
ATOM 668 N N . ILE A 1 91 ? 23.247 -7.335 -13.166 1.00 89.38 91 ILE A N 1
ATOM 669 C CA . ILE A 1 91 ? 22.143 -8.159 -13.664 1.00 89.38 91 ILE A CA 1
ATOM 670 C C . ILE A 1 91 ? 22.400 -8.520 -15.119 1.00 89.38 91 ILE A C 1
ATOM 672 O O . ILE A 1 91 ? 22.777 -7.668 -15.919 1.00 89.38 91 ILE A O 1
ATOM 676 N N . ASP A 1 92 ? 22.180 -9.788 -15.441 1.00 92.38 92 ASP A N 1
ATOM 677 C CA . ASP A 1 92 ? 22.309 -10.327 -16.792 1.00 92.38 92 ASP A CA 1
ATOM 678 C C . ASP A 1 92 ? 20.938 -10.291 -17.477 1.00 92.38 92 ASP A C 1
ATOM 680 O O . ASP A 1 92 ? 20.229 -11.293 -17.564 1.00 92.38 92 ASP A O 1
ATOM 684 N N . VAL A 1 93 ? 20.499 -9.080 -17.828 1.00 88.62 93 VAL A N 1
ATOM 685 C CA . VAL A 1 93 ? 19.241 -8.841 -18.546 1.00 88.62 93 VAL A CA 1
ATOM 686 C C . VAL A 1 93 ? 19.457 -7.817 -19.650 1.00 88.62 93 VAL A C 1
ATOM 688 O O . VAL A 1 93 ? 20.125 -6.800 -19.448 1.00 88.62 93 VAL A O 1
ATOM 691 N N . ASP A 1 94 ? 18.842 -8.056 -20.806 1.00 89.94 94 ASP A N 1
ATOM 692 C CA . ASP A 1 94 ? 18.888 -7.109 -21.913 1.00 89.94 94 ASP A CA 1
ATOM 693 C C . ASP A 1 94 ? 18.198 -5.795 -21.541 1.00 89.94 94 ASP A C 1
ATOM 695 O O . ASP A 1 94 ? 17.071 -5.763 -21.025 1.00 89.94 94 ASP A O 1
ATOM 699 N N . PHE A 1 95 ? 18.873 -4.685 -21.839 1.00 88.88 95 PHE A N 1
ATOM 700 C CA . PHE A 1 95 ? 18.320 -3.362 -21.602 1.00 88.88 95 PHE A CA 1
ATOM 701 C C . PHE A 1 95 ? 17.086 -3.129 -22.477 1.00 88.88 95 PHE A C 1
ATOM 703 O O . PHE A 1 95 ? 17.131 -3.229 -23.704 1.00 88.88 95 PHE A O 1
ATOM 710 N N . ARG A 1 96 ? 15.992 -2.719 -21.834 1.00 91.81 96 ARG A N 1
ATOM 711 C CA . ARG A 1 96 ? 14.794 -2.201 -22.494 1.00 91.81 96 ARG A CA 1
ATOM 712 C C . ARG A 1 96 ? 14.455 -0.836 -21.893 1.00 91.81 96 ARG A C 1
ATOM 714 O O . ARG A 1 96 ? 14.553 -0.686 -20.677 1.00 91.81 96 ARG A O 1
ATOM 721 N N . PRO A 1 97 ? 14.041 0.163 -22.691 1.00 93.50 97 PRO A N 1
ATOM 722 C CA . PRO A 1 97 ? 13.581 1.433 -22.142 1.00 93.50 97 PRO A CA 1
ATOM 723 C C . PRO A 1 97 ? 12.292 1.242 -21.319 1.00 93.50 97 PRO A C 1
ATOM 725 O O . PRO A 1 97 ? 11.323 0.690 -21.847 1.00 93.50 97 PRO A O 1
ATOM 728 N N . PRO A 1 98 ? 12.235 1.691 -20.052 1.00 95.62 98 PRO A N 1
ATOM 729 C CA . PRO A 1 98 ? 11.013 1.621 -19.260 1.00 95.62 98 PRO A CA 1
ATOM 730 C C . PRO A 1 98 ? 9.991 2.684 -19.688 1.00 95.62 98 PRO A C 1
ATOM 732 O O . PRO A 1 98 ? 10.336 3.778 -20.139 1.00 95.62 98 PRO A O 1
ATOM 735 N N . LEU A 1 99 ? 8.711 2.393 -19.461 1.00 97.12 99 LEU A N 1
ATOM 736 C CA . LEU A 1 99 ? 7.616 3.351 -19.574 1.00 97.12 99 LEU A CA 1
ATOM 737 C C . LEU A 1 99 ? 7.639 4.330 -18.393 1.00 97.12 99 LEU A C 1
ATOM 739 O O . LEU A 1 99 ? 7.720 3.913 -17.237 1.00 97.12 99 LEU A O 1
ATOM 743 N N . ARG A 1 100 ? 7.480 5.631 -18.672 1.00 96.94 100 ARG A N 1
ATOM 744 C CA . ARG A 1 100 ? 7.244 6.645 -17.635 1.00 96.94 100 ARG A CA 1
ATOM 745 C C . ARG A 1 100 ? 5.819 6.519 -17.097 1.00 96.94 100 ARG A C 1
ATOM 747 O O . ARG A 1 100 ? 4.851 6.785 -17.807 1.00 96.94 100 ARG A O 1
ATOM 754 N N . LEU A 1 101 ? 5.701 6.164 -15.823 1.00 97.62 101 LEU A N 1
ATOM 755 C CA . LEU A 1 101 ? 4.421 6.058 -15.130 1.00 97.62 101 LEU A CA 1
ATOM 756 C C . LEU A 1 101 ? 4.021 7.407 -14.521 1.00 97.62 101 LEU A C 1
ATOM 758 O O . LEU A 1 101 ? 4.849 8.262 -14.206 1.00 97.62 101 LEU A O 1
ATOM 762 N N . THR A 1 102 ? 2.716 7.590 -14.362 1.00 96.12 102 THR A N 1
ATOM 763 C CA . THR A 1 102 ? 2.059 8.790 -13.816 1.00 96.12 102 THR A CA 1
ATOM 764 C C . THR A 1 102 ? 0.804 8.347 -13.070 1.00 96.12 102 THR A C 1
ATOM 766 O O . THR A 1 102 ? 0.375 7.210 -13.256 1.00 96.12 102 THR A O 1
ATOM 769 N N . GLN A 1 103 ? 0.166 9.238 -12.306 1.00 94.94 103 GLN A N 1
ATOM 770 C CA . GLN A 1 103 ? -1.092 8.955 -11.591 1.00 94.94 103 GLN A CA 1
ATOM 771 C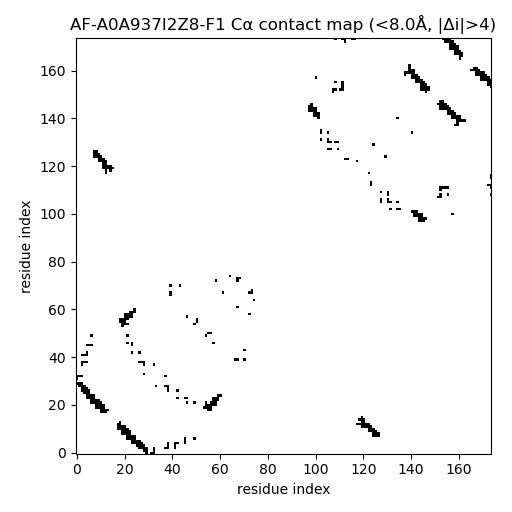 C . GLN A 1 103 ? -2.202 8.366 -12.483 1.00 94.94 103 GLN A C 1
ATOM 773 O O . GLN A 1 103 ? -3.024 7.593 -12.007 1.00 94.94 103 GLN A O 1
ATOM 778 N N . LYS A 1 104 ? -2.189 8.641 -13.797 1.00 96.31 104 LYS A N 1
ATOM 779 C CA . LYS A 1 104 ? -3.143 8.059 -14.761 1.00 96.31 104 LYS A CA 1
ATOM 780 C C . LYS A 1 104 ? -3.044 6.533 -14.884 1.00 96.31 104 LYS A C 1
ATOM 782 O O . LYS A 1 104 ? -3.963 5.911 -15.396 1.00 96.31 104 LYS A O 1
ATOM 787 N N . HIS A 1 105 ? -1.941 5.945 -14.430 1.00 97.31 105 HIS A N 1
ATOM 788 C CA . HIS A 1 105 ? -1.681 4.510 -14.490 1.00 97.31 105 HIS A CA 1
ATOM 789 C C . HIS A 1 105 ? -2.063 3.774 -13.194 1.00 97.31 105 HIS A C 1
ATOM 791 O O . HIS A 1 105 ? -1.708 2.611 -13.047 1.00 97.31 105 HIS A O 1
ATOM 797 N N . ALA A 1 106 ? -2.767 4.408 -12.245 1.00 97.19 106 ALA A N 1
ATOM 798 C CA . ALA A 1 106 ? -3.096 3.797 -10.951 1.00 97.19 106 ALA A CA 1
ATOM 799 C C . ALA A 1 106 ? -3.771 2.418 -11.067 1.00 97.19 106 ALA A C 1
ATOM 801 O O . ALA A 1 106 ? -3.432 1.504 -10.318 1.00 97.19 106 ALA A O 1
ATOM 802 N N . ALA A 1 107 ? -4.660 2.239 -12.049 1.00 97.25 107 ALA A N 1
ATOM 803 C CA . ALA A 1 107 ? -5.284 0.948 -12.324 1.00 97.25 107 ALA A CA 1
ATOM 804 C C . ALA A 1 107 ? -4.267 -0.123 -12.761 1.00 97.25 107 ALA A C 1
ATOM 806 O O . ALA A 1 107 ? -4.336 -1.251 -12.280 1.00 97.25 107 ALA A O 1
ATOM 807 N N . ASP A 1 108 ? -3.294 0.228 -13.609 1.00 97.50 108 ASP A N 1
ATOM 808 C CA . ASP A 1 108 ? -2.236 -0.694 -14.041 1.00 97.50 108 ASP A CA 1
ATOM 809 C C . ASP A 1 108 ? -1.341 -1.102 -12.862 1.00 97.50 108 ASP A C 1
ATOM 811 O O . ASP A 1 108 ? -1.047 -2.283 -12.687 1.00 97.50 108 ASP A O 1
ATOM 815 N N . LEU A 1 109 ? -0.940 -0.139 -12.019 1.00 97.69 109 LEU A N 1
ATOM 816 C CA . LEU A 1 109 ? -0.148 -0.417 -10.814 1.00 97.69 109 LEU A CA 1
ATOM 817 C C . LEU A 1 109 ? -0.920 -1.314 -9.848 1.00 97.69 109 LEU A C 1
ATOM 819 O O . LEU A 1 109 ? -0.350 -2.241 -9.280 1.00 97.69 109 LEU A O 1
ATOM 823 N N . TYR A 1 110 ? -2.216 -1.058 -9.671 1.00 97.44 110 TYR A N 1
ATOM 824 C CA . TYR A 1 110 ? -3.074 -1.888 -8.838 1.00 97.44 110 TYR A CA 1
ATOM 825 C C . TYR A 1 110 ? -3.120 -3.333 -9.337 1.00 97.44 110 TYR A C 1
ATOM 827 O O . TYR A 1 110 ? -2.911 -4.246 -8.543 1.00 97.44 110 TYR A O 1
ATOM 835 N N . GLN A 1 111 ? -3.310 -3.554 -10.642 1.00 97.06 111 GLN A N 1
ATOM 836 C CA . GLN A 1 111 ? -3.305 -4.905 -11.212 1.00 97.06 111 GLN A CA 1
ATOM 837 C C . GLN A 1 111 ? -1.955 -5.605 -11.022 1.00 97.06 111 GLN A C 1
ATOM 839 O O . GLN A 1 111 ? -1.925 -6.746 -10.562 1.00 97.06 111 GLN A O 1
ATOM 844 N N . ALA A 1 112 ? -0.844 -4.908 -11.277 1.00 97.12 112 ALA A N 1
ATOM 845 C CA . ALA A 1 112 ? 0.491 -5.443 -11.026 1.00 97.12 112 ALA A CA 1
ATOM 846 C C . ALA A 1 112 ? 0.684 -5.801 -9.539 1.00 97.12 112 ALA A C 1
ATOM 848 O O . ALA A 1 112 ? 1.148 -6.890 -9.214 1.00 97.12 112 ALA A O 1
ATOM 849 N N . LEU A 1 113 ? 0.227 -4.953 -8.609 1.00 96.50 113 LEU A N 1
ATOM 850 C CA . LEU A 1 113 ? 0.252 -5.252 -7.175 1.00 96.50 113 LEU A CA 1
ATOM 851 C C . LEU A 1 113 ? -0.634 -6.451 -6.804 1.00 96.50 113 LEU A C 1
ATOM 853 O O . LEU A 1 113 ? -0.272 -7.195 -5.893 1.00 96.50 113 LEU A O 1
ATOM 857 N N . MET A 1 114 ? -1.778 -6.657 -7.458 1.00 95.75 114 MET A N 1
ATOM 858 C CA . MET A 1 114 ? -2.638 -7.826 -7.219 1.00 95.75 114 MET A CA 1
ATOM 859 C C . MET A 1 114 ? -2.027 -9.128 -7.755 1.00 95.75 114 MET A C 1
ATOM 861 O O . MET A 1 114 ? -2.315 -10.199 -7.228 1.00 95.75 114 MET A O 1
ATOM 865 N N . GLN A 1 115 ? -1.153 -9.047 -8.758 1.00 94.38 115 GLN A N 1
ATOM 866 C CA . GLN A 1 115 ? -0.484 -10.204 -9.363 1.00 94.38 115 GLN A CA 1
ATOM 867 C C . GLN A 1 115 ? 0.929 -10.445 -8.818 1.00 94.38 115 GLN A C 1
ATOM 869 O O . GLN A 1 115 ? 1.510 -11.502 -9.064 1.00 94.38 115 GLN A O 1
ATOM 874 N N . ARG A 1 116 ? 1.480 -9.484 -8.064 1.00 94.69 116 ARG A N 1
ATOM 875 C CA . ARG A 1 116 ? 2.826 -9.570 -7.494 1.00 94.69 116 ARG A CA 1
ATOM 876 C C . ARG A 1 116 ? 2.985 -10.810 -6.623 1.00 94.69 116 ARG A C 1
ATOM 878 O O . ARG A 1 116 ? 2.053 -11.250 -5.944 1.00 94.69 116 ARG A O 1
ATOM 885 N N . TRP A 1 117 ? 4.214 -11.301 -6.545 1.00 93.00 117 TRP A N 1
ATOM 886 C CA . TRP A 1 117 ? 4.547 -12.366 -5.610 1.00 93.00 117 TRP A CA 1
ATOM 887 C C . TRP A 1 117 ? 4.289 -11.934 -4.154 1.00 93.00 117 TRP A C 1
ATOM 889 O O . TRP A 1 117 ? 4.712 -10.860 -3.719 1.00 93.00 117 TRP A O 1
ATOM 899 N N . ARG A 1 118 ? 3.599 -12.785 -3.385 1.00 92.81 118 ARG A N 1
ATOM 900 C CA . ARG A 1 118 ? 3.285 -12.564 -1.966 1.00 92.81 118 ARG A CA 1
ATOM 901 C C . ARG A 1 118 ? 3.889 -13.675 -1.117 1.00 92.81 118 ARG A C 1
ATOM 903 O O . ARG A 1 118 ? 3.691 -14.853 -1.394 1.00 92.81 118 ARG A O 1
ATOM 910 N N . GLY A 1 119 ? 4.574 -13.284 -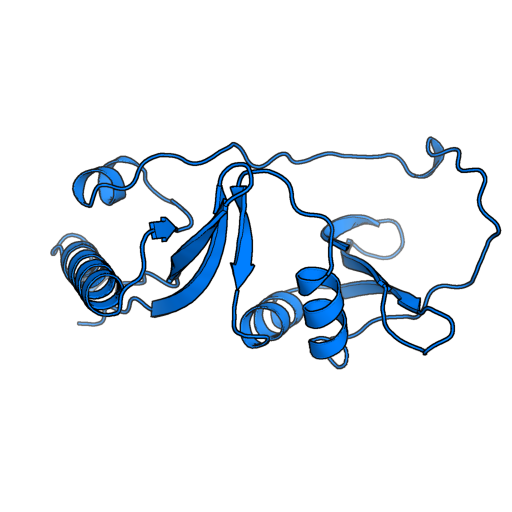0.047 1.00 93.19 119 GLY A N 1
ATOM 911 C CA . GLY A 1 119 ? 4.932 -14.177 1.055 1.00 93.19 119 GLY A CA 1
ATOM 912 C C . GLY A 1 119 ? 3.896 -14.147 2.184 1.00 93.19 119 GLY A C 1
ATOM 913 O O . GLY A 1 119 ? 2.920 -13.394 2.130 1.00 93.19 119 GLY A O 1
ATOM 914 N N . HIS A 1 120 ? 4.144 -14.928 3.240 1.00 94.06 120 HIS A N 1
ATOM 915 C CA . HIS A 1 120 ? 3.370 -14.866 4.484 1.00 94.06 120 HIS A CA 1
ATOM 916 C C . HIS A 1 120 ? 3.296 -13.422 5.014 1.00 94.06 120 HIS A C 1
ATOM 918 O O . HIS A 1 120 ? 4.310 -12.729 5.084 1.00 94.06 120 HIS A O 1
ATOM 924 N N . GLY A 1 121 ? 2.098 -12.977 5.390 1.00 92.56 121 GLY A N 1
ATOM 925 C CA . GLY A 1 121 ? 1.810 -11.607 5.815 1.00 92.56 121 GLY A CA 1
ATOM 926 C C . GLY A 1 121 ? 1.596 -10.623 4.660 1.00 92.56 121 GLY A C 1
ATOM 927 O O . GLY A 1 121 ? 1.246 -9.473 4.904 1.00 92.56 121 GLY A O 1
ATOM 928 N N . GLY A 1 122 ? 1.771 -11.043 3.403 1.00 93.75 122 GLY A N 1
ATOM 929 C CA . GLY A 1 122 ? 1.512 -10.194 2.245 1.00 93.75 122 GLY A CA 1
ATOM 930 C C . GLY A 1 122 ? 0.031 -9.840 2.133 1.00 93.75 122 GLY A C 1
ATOM 931 O O . GLY A 1 122 ? -0.822 -10.730 2.153 1.00 93.75 122 GLY A O 1
ATOM 932 N N . THR A 1 123 ? -0.275 -8.556 1.956 1.00 93.94 123 THR A N 1
ATOM 933 C CA . THR A 1 123 ? -1.648 -8.036 1.913 1.00 93.94 123 THR A CA 1
ATOM 934 C C . THR A 1 123 ? -2.074 -7.586 0.518 1.00 93.94 123 THR A C 1
ATOM 936 O O . THR A 1 123 ? -1.255 -7.165 -0.311 1.00 93.94 123 THR A O 1
ATOM 939 N N . GLN A 1 124 ? -3.376 -7.661 0.265 1.00 95.56 124 GLN A N 1
ATOM 940 C CA . GLN A 1 124 ? -4.039 -7.055 -0.885 1.00 95.56 124 GLN A CA 1
ATOM 941 C C . GLN A 1 124 ? -5.251 -6.268 -0.404 1.00 95.56 124 GLN A C 1
ATOM 943 O O . GLN A 1 124 ? -5.972 -6.731 0.473 1.00 95.56 124 GLN A O 1
ATOM 948 N N . LEU A 1 125 ? -5.456 -5.078 -0.963 1.00 94.69 125 LEU A N 1
ATOM 949 C CA . LEU A 1 125 ? -6.624 -4.246 -0.680 1.00 94.69 125 LEU A CA 1
ATOM 950 C C . LEU A 1 125 ? -7.577 -4.338 -1.868 1.00 94.69 125 LEU A C 1
ATOM 952 O O . LEU A 1 125 ? -7.139 -4.269 -3.017 1.00 94.69 125 LEU A O 1
ATOM 956 N N . ALA A 1 126 ? -8.874 -4.462 -1.613 1.00 93.00 126 ALA A N 1
ATOM 957 C CA . ALA A 1 126 ? -9.868 -4.679 -2.664 1.00 93.00 126 ALA A CA 1
ATOM 958 C C . ALA A 1 126 ? -10.106 -3.443 -3.555 1.00 93.00 126 ALA A C 1
ATOM 960 O O . ALA A 1 126 ? -10.699 -3.545 -4.625 1.00 93.00 126 ALA A O 1
ATOM 961 N N . SER A 1 127 ? -9.658 -2.259 -3.127 1.00 92.25 127 SER A N 1
ATOM 962 C CA . SER A 1 127 ? -9.958 -0.994 -3.801 1.00 92.25 127 SER A CA 1
ATOM 963 C C . SER A 1 127 ? -8.717 -0.329 -4.385 1.00 92.25 127 SER A C 1
ATOM 965 O O . SER A 1 127 ? -7.813 0.075 -3.646 1.00 92.25 127 SER A O 1
ATOM 967 N N . VAL A 1 128 ? -8.749 -0.104 -5.704 1.00 94.94 128 VAL A N 1
ATOM 968 C CA . VAL A 1 128 ? -7.769 0.696 -6.464 1.00 94.94 128 VAL A CA 1
ATOM 969 C C . VAL A 1 128 ? -7.575 2.104 -5.893 1.00 94.94 128 VAL A C 1
ATOM 971 O O . VAL A 1 128 ? -6.488 2.665 -6.011 1.00 94.94 128 VAL A O 1
ATOM 974 N N . LYS A 1 129 ? -8.578 2.651 -5.190 1.00 93.88 129 LYS A N 1
ATOM 975 C CA . LYS A 1 129 ? -8.523 3.998 -4.601 1.00 93.88 129 LYS A CA 1
ATOM 976 C C . LYS A 1 129 ? -7.364 4.189 -3.623 1.00 93.88 129 LYS A C 1
ATOM 978 O O . LYS A 1 129 ? -6.902 5.311 -3.457 1.00 93.88 129 LYS A O 1
ATOM 983 N N . HIS A 1 130 ? -6.872 3.118 -2.996 1.00 91.12 130 HIS A N 1
ATOM 984 C CA . HIS A 1 130 ? -5.676 3.198 -2.152 1.00 91.12 130 HIS A CA 1
ATOM 985 C C . HIS A 1 130 ? -4.431 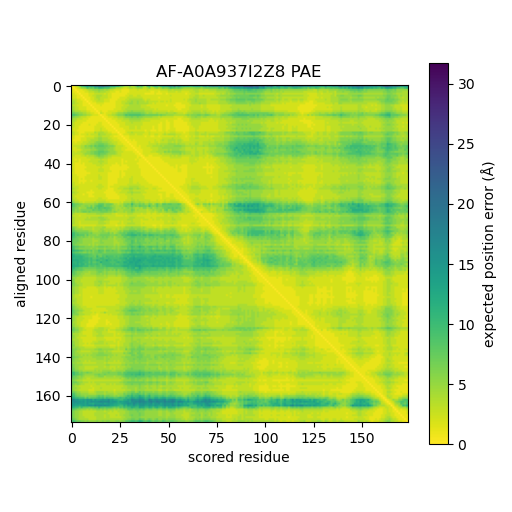3.505 -2.981 1.00 91.12 130 HIS A C 1
ATOM 987 O O . HIS A 1 130 ? -3.644 4.363 -2.606 1.00 91.12 130 HIS A O 1
ATOM 993 N N . VAL A 1 131 ? -4.284 2.864 -4.143 1.00 95.19 131 VAL A N 1
ATOM 994 C CA . VAL A 1 131 ? -3.180 3.149 -5.067 1.00 95.19 131 VAL A CA 1
ATOM 995 C C . VAL A 1 131 ? -3.310 4.568 -5.617 1.00 95.19 131 VAL A C 1
ATOM 997 O O . VAL A 1 131 ? -2.326 5.297 -5.648 1.00 95.19 131 VAL A O 1
ATOM 1000 N N . GLU A 1 132 ? -4.520 5.001 -5.978 1.00 95.75 132 GLU A N 1
ATOM 1001 C CA . GLU A 1 132 ? -4.769 6.382 -6.418 1.00 95.75 132 GLU A CA 1
ATOM 1002 C C . GLU A 1 132 ? -4.382 7.411 -5.345 1.00 95.75 132 GLU A C 1
ATOM 1004 O O . GLU A 1 132 ? -3.702 8.390 -5.655 1.00 95.75 132 GLU A O 1
ATOM 1009 N N . ALA A 1 133 ? -4.767 7.177 -4.085 1.00 93.06 133 ALA A N 1
ATOM 1010 C CA . ALA A 1 133 ? -4.433 8.050 -2.963 1.00 93.06 133 ALA A CA 1
ATOM 1011 C C . ALA A 1 133 ? -2.917 8.107 -2.708 1.00 93.06 133 ALA A C 1
ATOM 1013 O O . ALA A 1 133 ? -2.353 9.199 -2.653 1.00 93.06 133 ALA A O 1
ATOM 1014 N N . GLU A 1 134 ? -2.242 6.955 -2.640 1.00 92.25 134 GLU A N 1
ATOM 1015 C CA . GLU A 1 134 ? -0.787 6.872 -2.438 1.00 92.25 134 GLU A CA 1
ATOM 1016 C C . GLU A 1 134 ? -0.006 7.565 -3.567 1.00 92.25 134 GLU A C 1
ATOM 1018 O O . GLU A 1 134 ? 0.940 8.326 -3.333 1.00 92.25 134 GLU A O 1
ATOM 1023 N N . MET A 1 135 ? -0.428 7.372 -4.820 1.00 95.88 135 MET A N 1
ATOM 1024 C CA . MET A 1 135 ? 0.164 8.080 -5.957 1.00 95.88 135 MET A CA 1
ATOM 1025 C C . MET A 1 135 ? -0.119 9.588 -5.914 1.00 95.88 135 MET A C 1
ATOM 1027 O O . MET A 1 135 ? 0.721 10.380 -6.347 1.00 95.88 135 MET A O 1
ATOM 1031 N N . GLY A 1 136 ? -1.285 9.988 -5.399 1.00 95.38 136 GLY A N 1
ATOM 1032 C CA . GLY A 1 136 ? -1.684 11.380 -5.191 1.00 95.38 136 GLY A CA 1
ATOM 1033 C C . GLY A 1 136 ? -0.851 12.104 -4.132 1.00 95.38 136 GLY A C 1
ATOM 1034 O O . GLY A 1 136 ? -0.561 13.287 -4.291 1.00 95.38 136 GLY A O 1
ATOM 1035 N N . TRP A 1 137 ? -0.426 11.395 -3.084 1.00 93.69 137 TRP A N 1
ATOM 1036 C CA . TRP A 1 137 ? 0.415 11.925 -2.003 1.00 93.69 137 TRP A CA 1
ATOM 1037 C C . TRP A 1 137 ? 1.918 11.883 -2.297 1.00 93.69 137 TRP A C 1
ATOM 1039 O O . TRP A 1 137 ? 2.715 12.429 -1.535 1.00 93.69 137 TRP A O 1
ATOM 1049 N N . THR A 1 138 ? 2.334 11.250 -3.396 1.00 94.38 138 THR A N 1
ATOM 1050 C CA . THR A 1 138 ? 3.749 11.178 -3.769 1.00 94.38 138 THR A CA 1
ATOM 1051 C C . THR A 1 138 ? 4.225 12.521 -4.333 1.00 94.38 138 THR A C 1
ATOM 1053 O O . THR A 1 138 ? 3.945 12.864 -5.482 1.00 94.38 138 THR A O 1
ATOM 1056 N N . GLU A 1 139 ? 4.982 13.272 -3.536 1.00 91.94 139 GLU A N 1
ATOM 1057 C CA . GLU A 1 139 ? 5.699 14.475 -3.977 1.00 91.94 139 GLU A 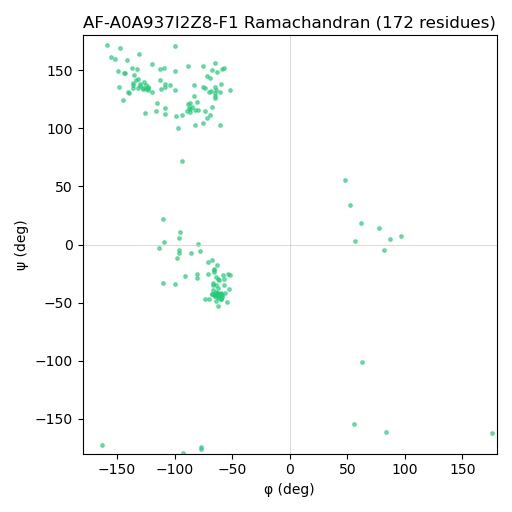CA 1
ATOM 1058 C C . GLU A 1 139 ? 6.855 14.111 -4.921 1.00 91.94 139 GLU A C 1
ATOM 1060 O O . GLU A 1 139 ? 7.513 13.095 -4.717 1.00 91.94 139 GLU A O 1
ATOM 1065 N N . GLU A 1 140 ? 7.121 14.938 -5.938 1.00 92.56 140 GLU A N 1
ATOM 1066 C CA . GLU A 1 140 ? 8.185 14.705 -6.938 1.00 92.56 140 GLU A CA 1
ATOM 1067 C C . GLU A 1 140 ? 8.178 13.265 -7.514 1.00 92.56 140 GLU A C 1
ATOM 1069 O O . GLU A 1 140 ? 9.184 12.544 -7.435 1.00 92.56 140 GLU A O 1
ATOM 1074 N N . PRO A 1 141 ? 7.038 12.802 -8.077 1.00 94.38 141 PRO A N 1
ATOM 1075 C CA . PRO A 1 141 ? 6.865 11.402 -8.425 1.00 94.38 141 PRO A CA 1
ATOM 1076 C C . PRO A 1 141 ? 7.746 10.993 -9.607 1.00 94.38 141 PRO A C 1
ATOM 1078 O O . PRO A 1 141 ? 7.742 11.600 -10.688 1.00 94.38 141 PRO A O 1
ATOM 1081 N N . LEU A 1 142 ? 8.440 9.876 -9.423 1.00 94.75 142 LEU A N 1
ATOM 1082 C CA . LEU A 1 142 ? 9.144 9.163 -10.472 1.00 94.75 142 LEU A CA 1
ATOM 1083 C C . LEU A 1 142 ? 8.669 7.712 -10.463 1.00 94.75 142 LEU A C 1
ATOM 1085 O O . LEU A 1 142 ? 8.897 6.965 -9.515 1.00 94.75 142 LEU A O 1
ATOM 1089 N N . GLY A 1 143 ? 7.986 7.332 -11.538 1.00 95.88 143 GLY A N 1
ATOM 1090 C CA . GLY A 1 143 ? 7.527 5.972 -11.761 1.00 95.88 143 GLY A CA 1
ATOM 1091 C C . GLY A 1 143 ? 8.065 5.430 -13.073 1.00 95.88 143 GLY A C 1
ATOM 1092 O O . GLY A 1 143 ? 8.013 6.121 -14.094 1.00 95.88 143 GLY A O 1
ATOM 1093 N N . LEU A 1 144 ? 8.564 4.200 -13.045 1.00 96.75 144 LEU A N 1
ATOM 1094 C CA . LEU A 1 144 ? 9.104 3.490 -14.202 1.00 96.75 144 LEU A CA 1
ATOM 1095 C C . LEU A 1 144 ? 8.540 2.073 -14.219 1.00 96.75 144 LEU A C 1
ATOM 1097 O O . LEU A 1 144 ? 8.414 1.461 -13.161 1.00 96.75 144 LEU A O 1
ATOM 1101 N N . GLY A 1 145 ? 8.225 1.538 -15.395 1.00 97.31 145 GLY A N 1
ATOM 1102 C CA . GLY A 1 145 ? 7.735 0.166 -15.487 1.00 97.31 145 GLY A CA 1
ATOM 1103 C C . GLY A 1 145 ? 7.885 -0.479 -16.854 1.00 97.31 145 GLY A C 1
ATOM 1104 O O . GLY A 1 145 ? 8.241 0.171 -17.835 1.00 97.31 145 GLY A O 1
ATOM 1105 N N . TYR A 1 146 ? 7.595 -1.772 -16.900 1.00 96.88 146 TYR A N 1
ATOM 1106 C CA . TYR A 1 146 ? 7.683 -2.613 -18.085 1.00 96.88 146 TYR A CA 1
ATOM 1107 C C . TYR A 1 146 ? 6.351 -3.301 -18.340 1.00 96.88 146 TYR A C 1
ATOM 1109 O O . TYR A 1 146 ? 5.704 -3.802 -17.416 1.00 96.88 146 TYR A O 1
ATOM 1117 N N . ARG A 1 147 ? 5.961 -3.329 -19.614 1.00 95.94 147 ARG A N 1
ATOM 1118 C CA . ARG A 1 147 ? 4.810 -4.094 -20.080 1.00 95.94 147 ARG A CA 1
ATOM 1119 C C . ARG A 1 147 ? 5.269 -5.409 -20.705 1.00 95.94 147 ARG A C 1
ATOM 1121 O O . ARG A 1 147 ? 6.382 -5.484 -21.230 1.00 95.94 147 ARG A O 1
ATOM 1128 N N . ASP A 1 148 ? 4.434 -6.431 -20.594 1.00 94.06 148 ASP A N 1
ATOM 1129 C CA . ASP A 1 148 ? 4.593 -7.671 -21.354 1.00 94.06 148 ASP A CA 1
ATOM 1130 C C . ASP A 1 148 ? 4.140 -7.499 -22.818 1.00 94.06 148 ASP A C 1
ATOM 1132 O O . ASP A 1 148 ? 3.803 -6.397 -23.261 1.00 94.06 148 ASP A O 1
ATOM 1136 N N . GLU A 1 149 ? 4.166 -8.593 -23.581 1.00 94.06 149 GLU A N 1
ATOM 1137 C CA . GLU A 1 149 ? 3.756 -8.631 -24.991 1.00 94.06 149 GLU A CA 1
ATOM 1138 C C . GLU A 1 149 ? 2.262 -8.314 -25.185 1.00 94.06 149 GLU A C 1
ATOM 1140 O O . GLU A 1 149 ? 1.888 -7.727 -26.200 1.00 94.06 149 GLU A O 1
ATOM 1145 N N . ASP A 1 150 ? 1.428 -8.614 -24.182 1.00 94.69 150 ASP A N 1
ATOM 1146 C CA . ASP A 1 150 ? -0.002 -8.279 -24.147 1.00 94.69 150 ASP A CA 1
ATOM 1147 C C . ASP A 1 150 ? -0.251 -6.798 -23.794 1.00 94.69 150 ASP A C 1
ATOM 1149 O O . ASP A 1 150 ? -1.394 -6.333 -23.772 1.00 94.69 150 ASP A O 1
ATOM 1153 N N . GLY A 1 151 ? 0.801 -6.043 -23.466 1.00 93.81 151 GLY A N 1
ATOM 1154 C CA . GLY A 1 151 ? 0.704 -4.656 -23.034 1.00 93.81 151 GL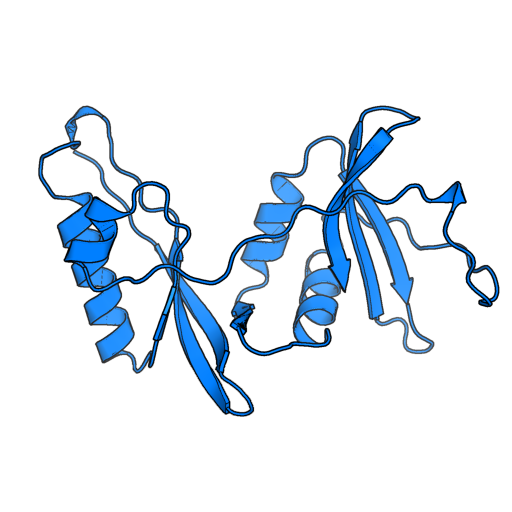Y A CA 1
ATOM 1155 C C . GLY A 1 151 ? 0.262 -4.480 -21.578 1.00 93.81 151 GLY A C 1
ATOM 1156 O O . GLY A 1 151 ? -0.075 -3.361 -21.186 1.00 93.81 151 GLY A O 1
ATOM 1157 N N . LYS A 1 152 ? 0.271 -5.520 -20.741 1.00 95.88 152 LYS A N 1
ATOM 1158 C CA . LYS A 1 152 ? -0.038 -5.421 -19.305 1.00 95.88 152 LYS A CA 1
ATOM 1159 C C . LYS A 1 152 ? 1.195 -4.977 -18.534 1.00 95.88 152 LYS A C 1
ATOM 1161 O O . LYS A 1 152 ? 2.298 -5.451 -18.791 1.00 95.88 152 LYS A O 1
ATOM 1166 N N . LEU A 1 153 ? 1.026 -4.059 -17.582 1.00 97.25 153 LEU A N 1
ATOM 1167 C CA . LEU A 1 153 ? 2.112 -3.678 -16.679 1.00 97.25 153 LEU A CA 1
ATOM 1168 C C . LEU A 1 153 ? 2.431 -4.869 -15.768 1.00 97.25 153 LEU A C 1
ATOM 1170 O O . LEU A 1 153 ? 1.568 -5.294 -15.007 1.00 97.25 153 LEU A O 1
ATOM 1174 N N . THR A 1 154 ? 3.653 -5.392 -15.850 1.00 94.75 154 THR A N 1
ATOM 1175 C CA . THR A 1 154 ? 4.076 -6.556 -15.052 1.00 94.75 154 THR A CA 1
ATOM 1176 C C . THR A 1 154 ? 5.092 -6.197 -13.986 1.00 94.75 154 THR A C 1
ATOM 1178 O O . THR A 1 154 ? 5.066 -6.793 -12.920 1.00 94.75 154 THR A O 1
ATOM 1181 N N . HIS A 1 155 ? 5.956 -5.219 -14.266 1.00 95.38 155 HIS A N 1
ATOM 1182 C CA . HIS A 1 155 ? 6.985 -4.775 -13.334 1.00 95.38 155 HIS A CA 1
ATOM 1183 C C . HIS A 1 155 ? 6.981 -3.260 -13.237 1.00 95.38 155 HIS A C 1
ATOM 1185 O O . HIS A 1 155 ? 6.948 -2.574 -14.266 1.00 95.38 155 HIS A O 1
ATOM 1191 N N . PHE A 1 156 ? 7.057 -2.717 -12.030 1.00 97.25 156 PHE A N 1
ATOM 1192 C CA . PHE A 1 156 ? 7.202 -1.283 -11.845 1.00 97.25 156 PHE A CA 1
ATOM 1193 C C . PHE A 1 156 ? 7.919 -0.913 -10.554 1.00 97.25 156 PHE A C 1
ATOM 1195 O O . PHE A 1 156 ? 7.945 -1.652 -9.576 1.00 97.25 156 PHE A O 1
ATOM 1202 N N . VAL A 1 157 ? 8.443 0.306 -10.548 1.00 95.88 157 VAL A N 1
ATOM 1203 C CA . VAL A 1 157 ? 8.820 1.031 -9.340 1.00 95.88 157 VAL A CA 1
ATOM 1204 C C . VAL A 1 157 ? 8.077 2.357 -9.325 1.00 95.88 157 VAL A C 1
ATOM 1206 O O . VAL A 1 157 ? 7.988 3.050 -10.341 1.00 95.88 157 VAL A O 1
ATOM 1209 N N . TRP A 1 158 ? 7.523 2.706 -8.172 1.00 97.25 158 TRP A N 1
ATOM 1210 C CA . TRP A 1 158 ? 6.860 3.978 -7.927 1.00 97.25 158 TRP A CA 1
ATOM 1211 C C . TRP A 1 158 ? 7.396 4.596 -6.645 1.00 97.25 158 TRP A C 1
ATOM 1213 O O . TRP A 1 158 ? 7.551 3.918 -5.626 1.00 97.25 158 TRP A O 1
ATOM 1223 N N . GLY A 1 159 ? 7.666 5.893 -6.682 1.00 95.62 159 GLY A N 1
ATOM 1224 C CA . GLY A 1 159 ? 8.205 6.599 -5.538 1.00 95.62 159 GLY A CA 1
ATOM 1225 C C . GLY A 1 159 ? 8.536 8.045 -5.852 1.00 95.62 159 GLY A C 1
ATOM 1226 O O . GLY A 1 159 ? 8.086 8.592 -6.860 1.00 95.62 159 GLY A O 1
ATOM 1227 N N . ARG A 1 160 ? 9.357 8.654 -4.999 1.00 94.12 160 ARG A N 1
ATOM 1228 C CA . ARG A 1 160 ? 9.815 10.038 -5.167 1.00 94.12 160 ARG A CA 1
ATOM 1229 C C . ARG A 1 160 ? 11.302 10.115 -5.460 1.00 94.12 160 ARG A C 1
ATOM 1231 O O . ARG A 1 160 ? 12.093 9.387 -4.856 1.00 94.12 160 ARG A O 1
ATOM 1238 N N . CYS A 1 161 ? 11.693 11.025 -6.343 1.00 92.19 161 CYS A N 1
ATOM 1239 C CA . CYS A 1 161 ? 13.095 11.307 -6.636 1.00 92.19 161 CYS A CA 1
ATOM 1240 C C . CYS A 1 161 ? 13.417 12.737 -6.231 1.00 92.19 161 CYS A C 1
ATOM 1242 O O . CYS A 1 161 ? 12.891 13.669 -6.828 1.00 92.19 161 CYS A O 1
ATOM 1244 N N . LYS A 1 162 ? 14.295 12.898 -5.236 1.00 88.00 162 LYS A N 1
ATOM 1245 C CA . LYS A 1 162 ? 14.707 14.228 -4.791 1.00 88.00 162 LYS A CA 1
ATOM 1246 C C . LYS A 1 162 ? 15.617 14.870 -5.840 1.00 88.00 162 LYS A C 1
ATOM 1248 O O . LYS A 1 162 ? 16.769 14.465 -5.984 1.00 88.00 162 LYS A O 1
ATOM 1253 N N . GLY A 1 163 ? 15.118 15.885 -6.543 1.00 83.56 163 GLY A N 1
ATOM 1254 C CA . GLY A 1 163 ? 15.864 16.546 -7.620 1.00 83.56 163 GLY A CA 1
ATOM 1255 C C . GLY A 1 163 ? 16.337 15.578 -8.719 1.00 83.56 163 GLY A C 1
ATOM 1256 O O . GLY A 1 163 ? 15.750 14.519 -8.934 1.00 83.56 163 GLY A O 1
ATOM 1257 N N . GLU A 1 164 ? 17.417 15.935 -9.420 1.00 79.19 164 GLU A N 1
ATOM 1258 C CA . GLU A 1 164 ? 17.911 15.171 -10.581 1.00 79.19 164 GLU A CA 1
ATOM 1259 C C . GLU A 1 164 ? 18.748 13.935 -10.209 1.00 79.19 164 GLU A C 1
ATOM 1261 O O . GLU A 1 164 ? 18.767 12.957 -10.952 1.00 79.19 164 GLU A O 1
ATOM 1266 N N . TYR A 1 165 ? 19.427 13.963 -9.056 1.00 78.56 165 TYR A N 1
ATOM 1267 C CA . TYR A 1 165 ? 20.411 12.942 -8.657 1.00 78.56 165 TYR A CA 1
ATOM 1268 C C . TYR A 1 165 ? 19.932 12.040 -7.508 1.00 78.56 165 TYR A C 1
ATOM 1270 O O . TYR A 1 165 ? 20.666 11.162 -7.051 1.00 78.56 165 TYR A O 1
ATOM 1278 N N . GLY A 1 166 ? 18.700 12.240 -7.034 1.00 81.75 166 GLY A N 1
ATOM 1279 C CA . GLY A 1 166 ? 18.107 11.458 -5.959 1.00 81.75 166 GLY A CA 1
ATOM 1280 C C . GLY A 1 166 ? 18.487 11.932 -4.546 1.00 81.75 166 GLY A C 1
ATOM 1281 O O . GLY A 1 166 ? 18.915 13.071 -4.341 1.00 81.75 166 GLY A O 1
ATOM 1282 N N . PRO A 1 167 ? 18.308 11.076 -3.523 1.00 86.19 167 PRO A N 1
ATOM 1283 C CA . PRO A 1 167 ? 17.987 9.648 -3.602 1.00 86.19 167 PRO A CA 1
ATOM 1284 C C . PRO A 1 167 ? 16.588 9.357 -4.160 1.00 86.19 167 PRO A C 1
ATOM 1286 O O . PRO A 1 167 ? 15.652 10.137 -3.970 1.00 86.19 167 PRO A O 1
ATOM 1289 N N . PHE A 1 168 ? 16.452 8.204 -4.821 1.00 90.69 168 PHE A N 1
ATOM 1290 C CA . PHE A 1 168 ? 15.154 7.664 -5.214 1.00 90.69 168 PHE A CA 1
ATOM 1291 C C . PHE A 1 168 ? 14.579 6.830 -4.065 1.00 90.69 168 PHE A C 1
ATOM 1293 O O . PHE A 1 168 ? 15.172 5.837 -3.640 1.00 90.69 168 PHE A O 1
ATOM 1300 N N . HIS A 1 169 ? 13.442 7.264 -3.531 1.00 93.44 169 HIS A N 1
ATOM 1301 C CA . HIS A 1 169 ? 12.713 6.572 -2.476 1.00 93.44 169 HIS A CA 1
ATOM 1302 C C . HIS A 1 169 ? 11.577 5.776 -3.104 1.00 93.44 169 HIS A C 1
ATOM 1304 O O . HIS A 1 169 ? 10.613 6.369 -3.578 1.00 93.44 169 HIS A O 1
ATOM 1310 N N . ILE A 1 170 ? 11.689 4.449 -3.092 1.00 93.31 170 ILE A N 1
ATOM 1311 C CA . ILE A 1 170 ? 10.659 3.547 -3.613 1.00 93.31 170 ILE A CA 1
ATOM 1312 C C . ILE A 1 170 ? 9.566 3.390 -2.552 1.00 93.31 170 ILE A C 1
ATOM 1314 O O . ILE A 1 170 ? 9.855 2.999 -1.423 1.00 93.31 170 ILE A O 1
ATOM 1318 N N . HIS A 1 171 ? 8.328 3.711 -2.917 1.00 93.00 171 HIS A N 1
ATOM 1319 C CA . HIS A 1 171 ? 7.143 3.545 -2.070 1.00 93.00 171 HIS A CA 1
ATOM 1320 C C . HIS A 1 171 ? 6.372 2.269 -2.433 1.00 93.00 171 HIS A C 1
ATOM 1322 O O . HIS A 1 171 ? 5.817 1.615 -1.558 1.00 93.00 171 HIS A O 1
ATOM 1328 N N . ALA A 1 172 ? 6.365 1.892 -3.715 1.00 94.19 172 ALA A N 1
ATOM 1329 C CA . ALA A 1 172 ? 5.743 0.665 -4.194 1.00 94.19 172 ALA A CA 1
ATOM 1330 C C . ALA A 1 172 ? 6.551 0.048 -5.337 1.00 94.19 172 ALA A C 1
ATOM 1332 O O . ALA A 1 172 ? 7.164 0.756 -6.140 1.00 94.19 172 ALA A O 1
ATOM 1333 N N . LEU A 1 173 ? 6.527 -1.280 -5.408 1.00 94.38 173 LEU A N 1
ATOM 1334 C CA . LEU A 1 173 ? 7.073 -2.052 -6.514 1.00 94.38 173 LEU A CA 1
ATOM 1335 C C . LEU A 1 173 ? 6.271 -3.345 -6.693 1.00 94.38 173 LEU A C 1
ATOM 1337 O O . LEU A 1 173 ? 5.736 -3.884 -5.718 1.00 94.38 173 LEU A O 1
ATOM 1341 N N . ALA A 1 174 ? 6.198 -3.820 -7.927 1.00 94.56 174 ALA A N 1
ATOM 1342 C CA . ALA A 1 174 ? 5.704 -5.142 -8.297 1.00 94.56 174 ALA A CA 1
ATOM 1343 C C . ALA A 1 174 ? 6.577 -5.685 -9.423 1.00 94.56 174 ALA A C 1
ATOM 1345 O O . ALA A 1 174 ? 7.119 -4.840 -10.178 1.00 94.56 174 ALA A O 1
#

Sequence (174 aa):
MECTVSSCDGTILHQQAELSMAVIAAVTTSTVARKQDLASQLTARVVAQEAESGMATAALGMFEQGYYSRLGFGTGPYERFVKLNPALINIDVDFRPPLRLTQKHAADLYQALMQRWRGHGGTQLASVKHVEAEMGWTEEPLGLGYRDEDGKLTHFVWGRCKGEYGPFHIHALA